Protein AF-A0A960F0T5-F1 (afdb_monomer_lite)

Radius of gyration: 12.3 Å; chains: 1; bounding box: 31×26×32 Å

Structure (mmCIF, N/CA/C/O backbone):
data_AF-A0A960F0T5-F1
#
_entry.id   AF-A0A960F0T5-F1
#
loop_
_atom_site.group_PDB
_atom_site.id
_atom_site.type_symbol
_atom_site.label_atom_id
_atom_site.label_alt_id
_atom_site.label_comp_id
_atom_site.label_asym_id
_atom_site.label_entity_id
_atom_site.label_seq_id
_atom_site.pdbx_PDB_ins_code
_atom_site.Cartn_x
_atom_site.Cartn_y
_atom_site.Cartn_z
_atom_site.occupancy
_atom_site.B_iso_or_equiv
_atom_site.auth_seq_id
_atom_site.auth_comp_id
_atom_site.auth_asym_id
_atom_site.auth_atom_id
_atom_site.pdbx_PDB_model_num
ATOM 1 N N . ALA A 1 1 ? 10.648 -7.748 -9.900 1.00 85.75 1 ALA A N 1
ATOM 2 C CA . ALA A 1 1 ? 10.190 -8.023 -8.522 1.00 85.75 1 ALA A CA 1
ATOM 3 C C . ALA A 1 1 ? 10.550 -6.867 -7.591 1.00 85.75 1 ALA A C 1
ATOM 5 O O . ALA A 1 1 ? 9.702 -6.440 -6.821 1.00 85.75 1 ALA A O 1
ATOM 6 N N . ASP A 1 2 ? 11.759 -6.320 -7.708 1.00 94.31 2 ASP A N 1
ATOM 7 C CA . ASP A 1 2 ? 12.293 -5.260 -6.838 1.00 94.31 2 ASP A CA 1
ATOM 8 C C . ASP A 1 2 ? 11.415 -4.006 -6.752 1.00 94.31 2 ASP A C 1
ATOM 10 O O . ASP A 1 2 ? 11.185 -3.500 -5.658 1.00 94.31 2 ASP A O 1
ATOM 14 N N . ASP A 1 3 ? 10.850 -3.559 -7.876 1.00 96.12 3 ASP A N 1
ATOM 15 C CA . ASP A 1 3 ? 9.884 -2.454 -7.929 1.00 96.12 3 ASP A CA 1
ATOM 16 C C . ASP A 1 3 ? 8.673 -2.694 -7.011 1.00 96.12 3 ASP A C 1
ATOM 18 O O . ASP A 1 3 ? 8.323 -1.844 -6.189 1.00 96.12 3 ASP A O 1
ATOM 22 N N . ALA A 1 4 ? 8.075 -3.890 -7.096 1.00 96.69 4 ALA A N 1
ATOM 23 C CA . ALA A 1 4 ? 6.948 -4.301 -6.259 1.00 96.69 4 ALA A CA 1
ATOM 24 C C . ALA A 1 4 ? 7.331 -4.310 -4.776 1.00 96.69 4 ALA A C 1
ATOM 26 O O . ALA A 1 4 ? 6.585 -3.800 -3.942 1.00 96.69 4 ALA A O 1
ATOM 27 N N . ILE A 1 5 ? 8.518 -4.836 -4.456 1.00 96.25 5 ILE A N 1
ATOM 28 C CA . ILE A 1 5 ? 9.045 -4.876 -3.089 1.00 96.25 5 ILE A CA 1
ATOM 29 C C . ILE A 1 5 ? 9.235 -3.459 -2.553 1.00 96.25 5 ILE A C 1
ATOM 31 O O . ILE A 1 5 ? 8.770 -3.154 -1.457 1.00 96.25 5 ILE A O 1
ATOM 35 N N . ARG A 1 6 ? 9.876 -2.575 -3.321 1.00 95.81 6 ARG A N 1
ATOM 36 C CA . ARG A 1 6 ? 10.163 -1.200 -2.908 1.00 95.81 6 ARG A CA 1
ATOM 37 C C . ARG A 1 6 ? 8.886 -0.384 -2.707 1.00 95.81 6 ARG A C 1
ATOM 39 O O . ARG A 1 6 ? 8.771 0.298 -1.689 1.00 95.81 6 ARG A O 1
ATOM 46 N N . GLY A 1 7 ? 7.924 -0.496 -3.623 1.00 96.44 7 GLY A N 1
ATOM 47 C CA . GLY A 1 7 ? 6.629 0.174 -3.504 1.00 96.44 7 GLY A CA 1
ATOM 48 C C . GLY A 1 7 ? 5.804 -0.340 -2.319 1.00 96.44 7 GLY A C 1
ATOM 49 O O . GLY A 1 7 ? 5.355 0.446 -1.482 1.00 96.44 7 GLY A O 1
ATOM 50 N N . CYS A 1 8 ? 5.674 -1.664 -2.176 1.00 97.94 8 CYS A N 1
ATOM 51 C CA . CYS A 1 8 ? 4.915 -2.263 -1.074 1.00 97.94 8 CYS A CA 1
ATOM 52 C C . CYS A 1 8 ? 5.575 -2.023 0.290 1.00 97.94 8 CYS A C 1
ATOM 54 O O . CYS A 1 8 ? 4.871 -1.838 1.282 1.00 97.94 8 CYS A O 1
ATOM 56 N N . LEU A 1 9 ? 6.909 -1.965 0.353 1.00 97.19 9 LEU A N 1
ATOM 57 C CA . LEU A 1 9 ? 7.632 -1.621 1.576 1.00 97.19 9 LEU A CA 1
ATOM 58 C C . LEU A 1 9 ? 7.296 -0.202 2.053 1.00 97.19 9 LEU A C 1
ATOM 60 O O . LEU A 1 9 ? 7.087 -0.008 3.248 1.00 97.19 9 LEU A O 1
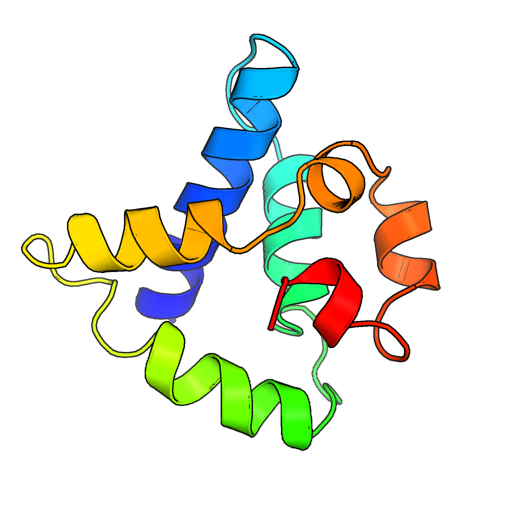ATOM 64 N N . GLY A 1 10 ? 7.191 0.777 1.148 1.00 97.19 10 GLY A N 1
ATOM 65 C CA . GLY A 1 10 ? 6.792 2.146 1.499 1.00 97.19 10 GLY A CA 1
ATOM 66 C C . GLY A 1 10 ? 5.393 2.213 2.123 1.00 97.19 10 GLY A C 1
ATOM 67 O O . GLY A 1 10 ? 5.201 2.845 3.164 1.00 97.19 10 GLY A O 1
ATOM 68 N N . ILE A 1 11 ? 4.432 1.493 1.539 1.00 98.44 11 ILE A N 1
ATOM 69 C CA . ILE A 1 11 ? 3.058 1.381 2.061 1.00 98.44 11 ILE A CA 1
ATOM 70 C C . ILE A 1 11 ? 3.054 0.690 3.432 1.00 98.44 11 ILE A C 1
ATOM 72 O O . ILE A 1 11 ? 2.421 1.165 4.377 1.00 98.44 11 ILE A O 1
ATOM 76 N N . ALA A 1 12 ? 3.794 -0.413 3.559 1.00 98.56 12 ALA A N 1
ATOM 77 C CA . ALA A 1 12 ? 3.899 -1.178 4.794 1.00 98.56 12 ALA A CA 1
ATOM 78 C C . ALA A 1 12 ? 4.523 -0.361 5.937 1.00 98.56 12 ALA A C 1
ATOM 80 O O . ALA A 1 12 ? 4.032 -0.395 7.067 1.00 98.56 12 ALA A O 1
ATOM 81 N N . LEU A 1 13 ? 5.570 0.416 5.642 1.00 98.25 13 LEU A N 1
ATOM 82 C CA . LEU A 1 13 ? 6.184 1.344 6.590 1.00 98.25 13 LEU A CA 1
ATOM 83 C C . LEU A 1 13 ? 5.182 2.402 7.051 1.00 98.25 13 LEU A C 1
ATOM 85 O O . LEU A 1 13 ? 5.025 2.596 8.254 1.00 98.25 13 LEU A O 1
ATOM 89 N N . ARG A 1 14 ? 4.449 3.025 6.118 1.00 98.12 14 ARG A N 1
ATOM 90 C CA . ARG A 1 14 ? 3.429 4.025 6.458 1.00 98.12 14 ARG A CA 1
ATOM 91 C C . ARG A 1 14 ? 2.353 3.448 7.378 1.00 98.12 14 ARG A C 1
ATOM 93 O O . ARG A 1 14 ? 1.997 4.090 8.364 1.00 98.12 14 ARG A O 1
ATOM 100 N N . ARG A 1 15 ? 1.872 2.228 7.111 1.00 98.31 15 ARG A N 1
ATOM 101 C CA . ARG A 1 15 ? 0.940 1.536 8.014 1.00 98.31 15 ARG A CA 1
ATOM 102 C C . ARG A 1 15 ? 1.547 1.328 9.397 1.00 98.31 15 ARG A C 1
ATOM 104 O O . ARG A 1 15 ? 0.911 1.662 10.390 1.00 98.31 15 ARG A O 1
ATOM 111 N N . ALA A 1 16 ? 2.755 0.779 9.472 1.00 98.50 16 ALA A N 1
ATOM 112 C CA . ALA A 1 16 ? 3.417 0.498 10.741 1.00 98.50 16 ALA A CA 1
ATOM 113 C C . ALA A 1 16 ? 3.600 1.769 11.591 1.00 98.50 16 ALA A C 1
ATOM 115 O O . ALA A 1 16 ? 3.370 1.734 12.803 1.00 98.50 16 ALA A O 1
ATOM 116 N N . SER A 1 17 ? 3.903 2.902 10.947 1.00 98.12 17 SER A N 1
ATOM 117 C CA . SER A 1 17 ? 3.990 4.215 11.592 1.00 98.12 17 SER A CA 1
ATOM 118 C C . SER A 1 17 ? 2.671 4.679 12.218 1.00 98.12 17 SER A C 1
ATOM 120 O O . SER A 1 17 ? 2.714 5.270 13.292 1.00 98.12 17 SER A O 1
ATOM 122 N N . LEU A 1 18 ? 1.503 4.364 11.635 1.00 98.06 18 LEU A N 1
ATOM 123 C CA . LEU A 1 18 ? 0.195 4.672 12.250 1.00 98.06 18 LEU A CA 1
ATOM 124 C C . LEU A 1 18 ? -0.025 3.946 13.585 1.00 98.06 18 LEU A C 1
ATOM 126 O O . LEU A 1 18 ? -0.826 4.386 14.407 1.00 98.06 18 LEU A O 1
ATOM 130 N N . PHE A 1 19 ? 0.679 2.833 13.795 1.00 97.69 19 PHE A N 1
ATOM 131 C CA . PHE A 1 19 ? 0.641 2.036 15.019 1.00 97.69 19 PHE A CA 1
ATOM 132 C C . PHE A 1 19 ? 1.905 2.210 15.877 1.00 97.69 19 PHE A C 1
ATOM 134 O O . PHE A 1 19 ? 2.127 1.414 16.788 1.00 97.69 19 PHE A O 1
ATOM 141 N N . SER A 1 20 ? 2.742 3.215 15.587 1.00 97.94 20 SER A N 1
ATOM 142 C CA . SER A 1 20 ? 3.974 3.529 16.329 1.00 97.94 20 SER A CA 1
ATOM 143 C C . SER A 1 20 ? 4.918 2.333 16.520 1.00 97.94 20 SER A C 1
ATOM 145 O O . SER A 1 20 ? 5.506 2.157 17.587 1.00 97.94 20 SER A O 1
ATOM 147 N N . ARG A 1 21 ? 5.071 1.491 15.489 1.00 97.81 21 ARG A N 1
ATOM 148 C CA . ARG A 1 21 ? 5.941 0.303 15.526 1.00 97.81 21 ARG A CA 1
ATOM 149 C C . ARG A 1 21 ? 6.743 0.116 14.240 1.00 97.81 21 ARG A C 1
ATOM 151 O O . ARG A 1 21 ? 6.448 0.715 13.210 1.00 97.81 21 ARG A O 1
ATOM 158 N N . ALA A 1 22 ? 7.730 -0.777 14.293 1.00 97.12 22 ALA A N 1
ATOM 159 C CA . ALA A 1 22 ? 8.404 -1.297 13.104 1.00 97.12 22 ALA A CA 1
ATOM 160 C C . ALA A 1 22 ? 7.445 -2.154 12.246 1.00 97.12 22 ALA A C 1
ATOM 162 O O . ALA A 1 22 ? 6.503 -2.734 12.803 1.00 97.12 22 ALA A O 1
ATOM 163 N N . PRO A 1 23 ? 7.656 -2.256 10.918 1.00 95.38 23 PRO A N 1
ATOM 164 C CA . PRO A 1 23 ? 6.827 -3.080 10.042 1.00 95.38 23 PRO A CA 1
ATOM 165 C C . PRO A 1 23 ? 6.957 -4.573 10.369 1.00 95.38 23 PRO A C 1
ATOM 167 O O . PRO A 1 23 ? 8.035 -5.069 10.686 1.00 95.38 23 PRO A O 1
ATOM 170 N N . VAL A 1 24 ? 5.839 -5.288 10.268 1.00 97.62 24 VAL A N 1
ATOM 171 C CA . VAL A 1 24 ? 5.713 -6.738 10.451 1.00 97.62 24 VAL A CA 1
ATOM 172 C C . VAL A 1 24 ? 5.052 -7.356 9.219 1.00 97.62 24 VAL A C 1
ATOM 174 O O . VAL A 1 24 ? 4.571 -6.648 8.332 1.00 97.62 24 VAL A O 1
ATOM 177 N N . VAL A 1 25 ? 4.973 -8.690 9.177 1.00 98.06 25 VAL A N 1
ATOM 178 C CA . VAL A 1 25 ? 4.409 -9.428 8.034 1.00 98.06 25 VAL A CA 1
ATOM 179 C C . VAL A 1 25 ? 3.031 -8.909 7.612 1.00 98.06 25 VAL A C 1
ATOM 181 O O . VAL A 1 25 ? 2.798 -8.734 6.425 1.00 98.06 25 VAL A O 1
ATOM 184 N N . HIS A 1 26 ? 2.155 -8.550 8.555 1.00 98.19 26 HIS A N 1
ATOM 185 C CA . HIS A 1 26 ? 0.810 -8.057 8.248 1.00 98.19 26 HIS A CA 1
ATOM 186 C C . HIS A 1 26 ? 0.777 -6.712 7.509 1.00 98.19 26 HIS A C 1
ATOM 188 O O . HIS A 1 26 ? -0.179 -6.462 6.779 1.00 98.19 26 HIS A O 1
ATOM 194 N N . ASP A 1 27 ? 1.786 -5.848 7.671 1.00 98.56 27 ASP A N 1
ATOM 195 C CA . ASP A 1 27 ? 1.873 -4.616 6.874 1.00 98.56 27 ASP A CA 1
ATOM 196 C C . ASP A 1 27 ? 2.157 -4.925 5.414 1.00 98.56 27 ASP A C 1
ATOM 198 O O . ASP A 1 27 ? 1.512 -4.382 4.518 1.00 98.56 27 ASP A O 1
ATOM 202 N N . LEU A 1 28 ? 3.106 -5.835 5.195 1.00 98.38 28 LEU A N 1
ATOM 203 C CA . LEU A 1 28 ? 3.479 -6.300 3.870 1.00 98.38 28 LEU A CA 1
ATOM 204 C C . LEU A 1 28 ? 2.304 -7.052 3.244 1.00 98.38 28 LEU A C 1
ATOM 206 O O . LEU A 1 28 ? 1.925 -6.740 2.123 1.00 98.38 28 LEU A O 1
ATOM 210 N N . THR A 1 29 ? 1.661 -7.967 3.977 1.00 98.38 29 THR A N 1
ATOM 2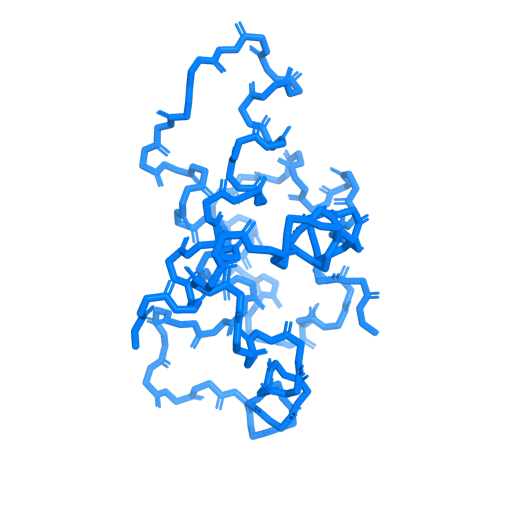11 C CA . THR A 1 29 ? 0.486 -8.698 3.489 1.00 98.38 29 THR A CA 1
ATOM 212 C C . THR A 1 29 ? -0.571 -7.742 2.954 1.00 98.38 29 THR A C 1
ATOM 214 O O . THR A 1 29 ? -1.041 -7.945 1.841 1.00 98.38 29 THR A O 1
ATOM 217 N N . ILE A 1 30 ? -0.906 -6.675 3.686 1.00 98.56 30 ILE A N 1
ATOM 218 C CA . ILE A 1 30 ? -1.876 -5.680 3.214 1.00 98.56 30 ILE A CA 1
ATOM 219 C C . ILE A 1 30 ? -1.372 -4.984 1.946 1.00 98.56 30 ILE A C 1
ATOM 221 O O . ILE A 1 30 ? -2.088 -4.980 0.949 1.00 98.56 30 ILE A O 1
ATOM 225 N N . ALA A 1 31 ? -0.143 -4.458 1.953 1.00 98.50 31 ALA A N 1
ATOM 226 C CA . ALA A 1 31 ? 0.417 -3.732 0.813 1.00 98.50 31 ALA A CA 1
ATOM 227 C C . ALA A 1 31 ? 0.467 -4.582 -0.470 1.00 98.50 31 ALA A C 1
ATOM 229 O O . ALA A 1 31 ? 0.044 -4.126 -1.530 1.00 98.50 31 ALA A O 1
ATOM 230 N N . PHE A 1 32 ? 0.926 -5.831 -0.381 1.00 98.56 32 PHE A N 1
ATOM 231 C CA . PHE A 1 32 ? 0.982 -6.728 -1.534 1.00 98.56 32 PHE A CA 1
ATOM 232 C C . PHE A 1 32 ? -0.409 -7.241 -1.952 1.00 98.56 32 PHE A C 1
ATOM 234 O O . PHE A 1 32 ? -0.617 -7.492 -3.137 1.00 98.56 32 PHE A O 1
ATOM 241 N N . THR A 1 33 ? -1.367 -7.373 -1.024 1.00 98.56 33 THR A N 1
ATOM 242 C CA . THR A 1 33 ? -2.742 -7.804 -1.350 1.00 98.56 33 THR A CA 1
ATOM 243 C C . THR A 1 33 ? -3.492 -6.733 -2.131 1.00 98.56 33 THR A C 1
ATOM 245 O O . THR A 1 33 ? -4.043 -7.042 -3.179 1.00 98.56 33 THR A O 1
ATOM 248 N N . ILE A 1 34 ? -3.489 -5.471 -1.679 1.00 98.56 34 ILE A N 1
ATOM 249 C CA . ILE A 1 34 ? -4.260 -4.402 -2.350 1.00 98.56 34 ILE A CA 1
ATOM 250 C C . ILE A 1 34 ? -3.786 -4.145 -3.785 1.00 98.56 34 ILE A C 1
ATOM 252 O O . ILE A 1 34 ? -4.581 -3.759 -4.634 1.00 98.56 34 ILE A O 1
ATOM 256 N N . TRP A 1 35 ? -2.507 -4.413 -4.061 1.00 98.38 35 TRP A N 1
ATOM 257 C CA . TRP A 1 35 ? -1.912 -4.315 -5.392 1.00 98.38 35 TRP A CA 1
ATOM 258 C C . TRP A 1 35 ? -1.917 -5.638 -6.164 1.00 98.38 35 TRP A C 1
ATOM 260 O O . TRP A 1 35 ? -1.337 -5.703 -7.245 1.00 98.38 35 TRP A O 1
ATOM 270 N N . GLY A 1 36 ? -2.551 -6.692 -5.638 1.00 98.00 36 GLY A N 1
ATOM 271 C CA . GLY A 1 36 ? -2.733 -7.980 -6.315 1.00 98.00 36 GLY A CA 1
ATOM 272 C C . GLY A 1 36 ? -1.436 -8.747 -6.582 1.00 98.00 36 GLY A C 1
ATOM 273 O O . GLY A 1 36 ? -1.349 -9.497 -7.547 1.00 98.00 36 GLY A O 1
ATOM 274 N N . TYR A 1 37 ? -0.374 -8.511 -5.810 1.00 97.94 37 TYR A N 1
ATOM 275 C CA . TYR A 1 37 ? 0.911 -9.201 -5.984 1.00 97.94 37 TYR A CA 1
ATOM 276 C C . TYR A 1 37 ? 0.965 -10.568 -5.285 1.00 97.94 37 TYR A C 1
ATOM 278 O O . TYR A 1 37 ? 1.875 -11.346 -5.559 1.00 97.94 37 TYR A O 1
ATOM 286 N N . LEU A 1 38 ? 0.016 -10.857 -4.386 1.00 96.75 38 LEU A N 1
ATOM 287 C CA . LEU A 1 38 ? -0.151 -12.177 -3.750 1.00 96.75 38 LEU A CA 1
ATOM 288 C C . LEU A 1 38 ? -1.205 -13.049 -4.446 1.00 96.75 38 LEU A C 1
ATOM 290 O O . LEU A 1 38 ? -1.559 -14.103 -3.927 1.00 96.75 38 LEU A O 1
ATOM 294 N N . ASP A 1 39 ? -1.720 -12.596 -5.586 1.00 96.81 39 ASP A N 1
ATOM 295 C CA . ASP A 1 39 ? -2.800 -13.236 -6.324 1.00 96.81 39 ASP A CA 1
ATOM 296 C C . ASP A 1 39 ? -2.350 -13.488 -7.767 1.00 96.81 39 ASP A C 1
ATOM 298 O O . ASP A 1 39 ? -1.937 -12.561 -8.468 1.00 96.81 39 ASP A O 1
ATOM 302 N N . ALA A 1 40 ? -2.385 -14.752 -8.191 1.00 95.12 40 ALA A N 1
ATOM 303 C CA . ALA A 1 40 ? -2.008 -15.149 -9.545 1.00 95.12 40 ALA A CA 1
ATOM 304 C C . ALA A 1 40 ? -3.061 -14.728 -10.583 1.00 95.12 40 ALA A C 1
ATOM 306 O O . ALA A 1 40 ? -2.703 -14.493 -11.736 1.00 95.12 40 ALA A O 1
ATOM 307 N N . ASP A 1 41 ? -4.315 -14.566 -10.153 1.00 96.19 41 ASP A N 1
ATOM 308 C CA . ASP A 1 41 ? -5.474 -14.243 -10.987 1.00 96.19 41 ASP A CA 1
ATOM 309 C C . ASP A 1 41 ? -5.979 -12.814 -10.709 1.00 96.19 41 ASP A C 1
ATOM 311 O O . ASP A 1 41 ? -7.174 -12.518 -10.794 1.00 96.19 41 ASP A O 1
ATOM 315 N N . ALA A 1 42 ? -5.054 -11.908 -10.364 1.00 97.50 42 ALA A N 1
ATOM 316 C CA . ALA A 1 42 ? -5.370 -10.517 -10.062 1.00 97.50 42 ALA A CA 1
ATOM 317 C C . ALA A 1 42 ? -6.130 -9.835 -11.224 1.00 97.50 42 ALA A C 1
ATOM 319 O O . ALA A 1 42 ? -5.809 -10.084 -12.391 1.00 97.50 42 ALA A O 1
ATOM 320 N N . PRO A 1 43 ? -7.087 -8.926 -10.936 1.00 97.94 43 PRO A N 1
ATOM 321 C CA . PRO A 1 43 ? -7.864 -8.242 -11.969 1.00 97.94 43 PRO A CA 1
ATOM 322 C C . PRO A 1 43 ? -6.985 -7.586 -13.036 1.00 97.94 43 PRO A C 1
ATOM 324 O O . PRO A 1 43 ? -6.038 -6.869 -12.711 1.00 97.94 43 PRO A O 1
ATOM 327 N N . ALA A 1 44 ? -7.306 -7.803 -14.313 1.00 97.62 44 ALA A N 1
ATOM 328 C CA . ALA A 1 44 ? -6.508 -7.280 -15.424 1.00 97.62 44 ALA A CA 1
ATOM 329 C C . ALA A 1 44 ? -6.375 -5.748 -15.375 1.00 97.62 44 ALA A C 1
ATOM 331 O O . ALA A 1 44 ? -5.289 -5.217 -15.586 1.00 97.62 44 ALA A O 1
ATOM 332 N N . ASP A 1 45 ? -7.447 -5.052 -14.994 1.00 97.81 45 ASP A N 1
ATOM 333 C CA . ASP A 1 45 ? -7.467 -3.596 -14.839 1.00 97.81 45 ASP A CA 1
ATOM 334 C C . ASP A 1 45 ? -6.578 -3.104 -13.680 1.00 97.81 45 ASP A C 1
ATOM 336 O O . ASP A 1 45 ? -5.945 -2.056 -13.791 1.00 97.81 45 ASP A O 1
ATOM 340 N N . LEU A 1 46 ? -6.458 -3.875 -12.593 1.00 98.31 46 LEU A N 1
ATOM 341 C CA . LEU A 1 46 ? -5.481 -3.620 -11.528 1.00 98.31 46 LEU A CA 1
ATOM 342 C C . LEU A 1 46 ? -4.043 -3.839 -12.020 1.00 98.31 46 LEU A C 1
ATOM 344 O O . LEU A 1 46 ? -3.137 -3.089 -11.654 1.00 98.31 46 LEU A O 1
ATOM 348 N N . VAL A 1 47 ? -3.808 -4.873 -12.833 1.00 97.69 47 VAL A N 1
ATOM 349 C CA . VAL A 1 47 ? -2.478 -5.151 -13.397 1.00 97.69 47 VAL A CA 1
ATOM 350 C C . VAL A 1 47 ? -2.039 -4.028 -14.339 1.00 97.69 47 VAL A C 1
ATOM 352 O O . VAL A 1 47 ? -0.884 -3.597 -14.270 1.00 97.69 47 VAL A O 1
ATOM 355 N N . GLU A 1 48 ? -2.951 -3.537 -15.176 1.00 97.62 48 GLU A N 1
ATOM 356 C CA . GLU A 1 48 ? -2.728 -2.394 -16.064 1.00 97.62 48 GLU A CA 1
ATOM 357 C C . GLU A 1 48 ? -2.439 -1.108 -15.278 1.00 97.62 48 GLU A C 1
ATOM 359 O O . GLU A 1 48 ? -1.487 -0.401 -15.606 1.00 97.62 48 GLU A O 1
ATOM 364 N N . ASP A 1 49 ? -3.189 -0.834 -14.203 1.00 97.62 49 ASP A N 1
ATOM 365 C CA . ASP A 1 49 ? -3.006 0.365 -13.372 1.00 97.62 49 ASP A CA 1
ATOM 366 C C . ASP A 1 49 ? -1.717 0.334 -12.533 1.00 97.62 49 ASP A C 1
ATOM 368 O O . ASP A 1 49 ? -1.003 1.337 -12.442 1.00 97.62 49 ASP A O 1
ATOM 372 N N . ARG A 1 50 ? -1.358 -0.817 -11.944 1.00 96.62 50 ARG A N 1
ATOM 373 C CA . ARG A 1 50 ? -0.157 -0.911 -11.093 1.00 96.62 50 ARG A CA 1
ATOM 374 C C . ARG A 1 50 ? 1.138 -0.814 -11.897 1.00 96.62 50 ARG A C 1
ATOM 376 O O . ARG A 1 50 ? 2.141 -0.316 -11.391 1.00 96.62 50 ARG A O 1
ATOM 383 N N . TRP A 1 51 ? 1.154 -1.287 -13.145 1.00 94.06 51 TRP A N 1
ATOM 384 C CA . TRP A 1 51 ? 2.373 -1.332 -13.959 1.00 94.06 51 TRP A CA 1
ATOM 385 C C . TRP A 1 51 ? 3.090 0.024 -14.094 1.00 94.06 51 TRP A C 1
ATOM 387 O O . TRP A 1 51 ? 4.281 0.081 -13.773 1.00 94.06 51 TRP A O 1
ATOM 397 N N . PRO A 1 52 ? 2.431 1.125 -14.512 1.00 95.31 52 PRO A N 1
ATOM 398 C CA . PRO A 1 52 ? 3.103 2.416 -14.648 1.00 95.31 52 PRO A CA 1
ATOM 399 C C . PRO A 1 52 ? 3.491 3.026 -13.297 1.00 95.31 52 PRO A C 1
ATOM 401 O O . PRO A 1 52 ? 4.457 3.779 -13.236 1.00 95.31 52 PRO A O 1
ATOM 404 N N . ARG A 1 53 ? 2.780 2.689 -12.214 1.00 95.62 53 ARG A N 1
ATOM 405 C CA . ARG A 1 53 ? 3.027 3.239 -10.871 1.00 95.62 53 ARG A CA 1
ATOM 406 C C . ARG A 1 53 ? 4.243 2.626 -10.184 1.00 95.62 53 ARG A C 1
ATOM 408 O O . ARG A 1 53 ? 4.921 3.303 -9.419 1.00 95.62 53 ARG A O 1
ATOM 415 N N . PHE A 1 54 ? 4.499 1.343 -10.432 1.00 96.69 54 PHE A N 1
ATOM 416 C CA . PHE A 1 54 ? 5.601 0.616 -9.802 1.00 96.69 54 PHE A CA 1
ATOM 417 C C . PHE A 1 54 ? 6.889 0.624 -10.629 1.00 96.69 54 PHE A C 1
ATOM 419 O O . PHE A 1 54 ? 7.968 0.457 -10.064 1.00 96.69 54 PHE A O 1
ATOM 426 N N . ARG A 1 55 ? 6.800 0.815 -11.951 1.00 94.50 55 ARG A N 1
ATOM 427 C CA . ARG A 1 55 ? 7.954 0.787 -12.861 1.00 94.50 55 ARG A CA 1
ATOM 428 C C . ARG A 1 55 ? 9.063 1.745 -12.401 1.00 94.50 55 ARG A C 1
ATOM 430 O O . ARG A 1 55 ? 8.871 2.956 -12.371 1.00 94.50 55 ARG A O 1
ATOM 437 N N . GLY A 1 56 ? 10.247 1.196 -12.131 1.00 93.25 56 GLY A N 1
ATOM 438 C CA . GLY A 1 56 ? 11.462 1.948 -11.805 1.00 93.25 56 GLY A CA 1
ATOM 439 C C . GLY A 1 56 ? 11.608 2.353 -10.336 1.00 93.25 56 GLY A C 1
ATOM 440 O O . GLY A 1 56 ? 12.615 2.966 -9.982 1.00 93.25 56 GLY A O 1
ATOM 441 N N . LEU A 1 57 ? 10.662 1.995 -9.460 1.00 93.94 57 LEU A N 1
ATOM 442 C CA . LEU A 1 57 ? 10.734 2.340 -8.037 1.00 93.94 57 LEU A CA 1
ATOM 443 C C . LEU A 1 57 ? 11.957 1.755 -7.324 1.00 93.94 57 LEU A C 1
ATOM 445 O O . LEU A 1 57 ? 12.394 2.321 -6.324 1.00 93.94 57 LEU A O 1
ATOM 449 N N . ALA A 1 58 ? 12.532 0.653 -7.813 1.00 90.31 58 ALA A N 1
ATOM 450 C CA . ALA A 1 58 ? 13.740 0.055 -7.250 1.00 90.31 58 ALA A CA 1
ATOM 451 C C . ALA A 1 58 ? 14.977 0.967 -7.353 1.00 90.31 58 ALA A C 1
ATOM 453 O O . ALA A 1 58 ? 15.936 0.796 -6.5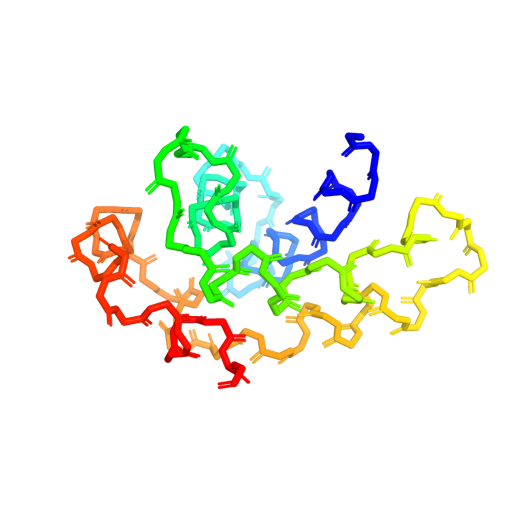95 1.00 90.31 58 ALA A O 1
ATOM 454 N N . HIS A 1 59 ? 14.975 1.950 -8.255 1.00 89.94 59 HIS A N 1
ATOM 455 C CA . HIS A 1 59 ? 16.084 2.882 -8.410 1.00 89.94 59 HIS A CA 1
ATOM 456 C C . HIS A 1 59 ? 16.098 3.917 -7.275 1.00 89.94 59 HIS A C 1
ATOM 458 O O . HIS A 1 59 ? 15.102 4.576 -6.991 1.00 89.94 59 HIS A O 1
ATOM 464 N N . ALA A 1 60 ? 17.259 4.116 -6.642 1.00 75.94 60 ALA A N 1
ATOM 465 C CA . ALA A 1 60 ? 17.392 4.972 -5.456 1.00 75.94 60 ALA A CA 1
ATOM 466 C C . ALA A 1 60 ? 16.949 6.434 -5.670 1.00 75.94 60 ALA A C 1
ATOM 468 O O . ALA A 1 60 ? 16.513 7.084 -4.722 1.00 75.94 60 ALA A O 1
ATOM 469 N N . HIS A 1 61 ? 17.028 6.936 -6.905 1.00 83.50 61 HIS A N 1
ATOM 470 C CA . HIS A 1 61 ? 16.602 8.291 -7.261 1.00 83.50 61 HIS A CA 1
ATOM 471 C C . HIS A 1 61 ? 15.074 8.470 -7.282 1.00 83.50 61 HIS A C 1
ATOM 473 O O . HIS A 1 61 ? 14.614 9.604 -7.222 1.00 83.50 61 HIS A O 1
ATOM 479 N N . HIS A 1 62 ? 14.298 7.379 -7.279 1.00 85.62 62 HIS A N 1
ATOM 480 C CA . HIS A 1 62 ? 12.832 7.392 -7.365 1.00 85.62 62 HIS A CA 1
ATOM 481 C C . HIS A 1 62 ? 12.149 7.389 -5.984 1.00 85.62 62 HIS A C 1
ATOM 483 O O . HIS A 1 62 ? 11.080 6.808 -5.776 1.00 85.62 62 HIS A O 1
ATOM 489 N N . TYR A 1 63 ? 12.799 7.991 -4.982 1.00 85.12 63 TYR A N 1
ATOM 490 C CA . TYR A 1 63 ? 12.243 8.083 -3.630 1.00 85.12 63 TYR A CA 1
ATOM 491 C C . TYR A 1 63 ? 10.908 8.840 -3.614 1.00 85.12 63 TYR A C 1
ATOM 493 O O . TYR A 1 63 ? 9.980 8.424 -2.920 1.00 85.12 63 TYR A O 1
ATOM 501 N N . THR A 1 64 ? 10.802 9.926 -4.382 1.00 90.12 64 THR A N 1
ATOM 502 C CA . THR A 1 64 ? 9.600 10.767 -4.441 1.00 90.12 64 THR A CA 1
ATOM 503 C C . THR A 1 64 ? 8.410 9.992 -4.998 1.00 90.12 64 THR A C 1
ATOM 505 O O . THR A 1 64 ? 7.320 10.048 -4.439 1.00 90.12 64 THR A O 1
ATOM 508 N N . GLU A 1 65 ? 8.626 9.203 -6.044 1.00 93.06 65 GLU A N 1
ATOM 509 C CA . GLU A 1 65 ? 7.630 8.351 -6.685 1.00 93.06 65 GLU A CA 1
ATOM 510 C C . GLU A 1 65 ? 7.192 7.224 -5.747 1.00 93.06 65 GLU A C 1
ATOM 512 O O . GLU A 1 65 ? 5.997 6.988 -5.574 1.00 93.06 65 GLU A O 1
ATOM 517 N N . ALA A 1 66 ? 8.141 6.581 -5.056 1.00 92.62 66 ALA A N 1
ATOM 518 C CA . ALA A 1 66 ? 7.824 5.567 -4.052 1.00 92.62 66 ALA A CA 1
ATOM 519 C C . ALA A 1 66 ? 7.018 6.160 -2.883 1.00 92.62 66 ALA A C 1
ATOM 521 O O . ALA A 1 66 ? 6.100 5.523 -2.360 1.00 92.62 66 ALA A O 1
ATOM 522 N N . ARG A 1 67 ? 7.338 7.396 -2.476 1.00 94.12 67 ARG A N 1
ATOM 523 C CA . ARG A 1 67 ? 6.607 8.105 -1.423 1.00 94.12 67 ARG A CA 1
ATOM 524 C C . ARG A 1 67 ? 5.193 8.469 -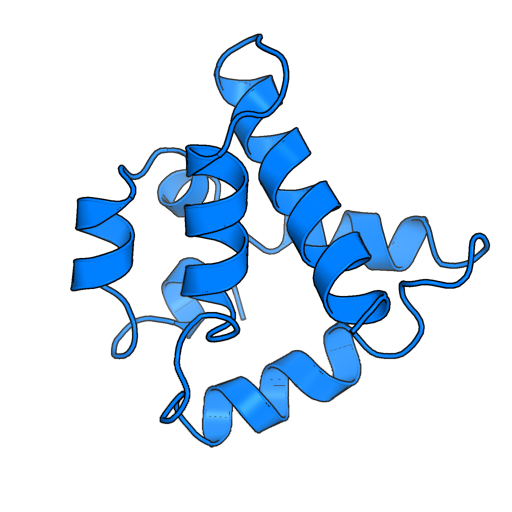1.870 1.00 94.12 67 ARG A C 1
ATOM 526 O O . ARG A 1 67 ? 4.269 8.242 -1.091 1.00 94.12 67 ARG A O 1
ATOM 533 N N . ALA A 1 68 ? 5.038 8.962 -3.099 1.00 95.19 68 AL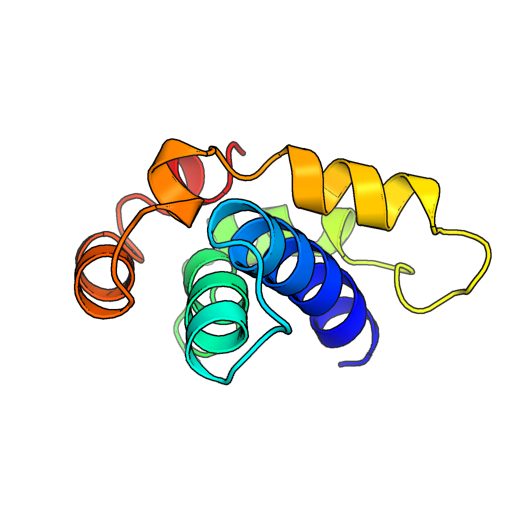A A N 1
ATOM 534 C CA . ALA A 1 68 ? 3.748 9.287 -3.697 1.00 95.19 68 ALA A CA 1
ATOM 535 C C . ALA A 1 68 ? 2.849 8.047 -3.795 1.00 95.19 68 ALA A C 1
ATOM 537 O O . ALA A 1 68 ? 1.695 8.102 -3.378 1.00 95.19 68 ALA A O 1
ATOM 538 N N . LEU A 1 69 ? 3.394 6.904 -4.230 1.00 96.75 69 LEU A N 1
ATOM 539 C CA . LEU A 1 69 ? 2.677 5.626 -4.226 1.00 96.75 69 LEU A CA 1
ATOM 540 C C . LEU A 1 69 ? 2.178 5.261 -2.817 1.00 96.75 69 LEU A C 1
ATOM 542 O O . LEU A 1 69 ? 1.033 4.847 -2.647 1.00 96.75 69 LEU A O 1
ATOM 546 N N . ALA A 1 70 ? 3.020 5.423 -1.792 1.00 97.12 70 ALA A N 1
ATOM 547 C CA . ALA A 1 70 ? 2.626 5.139 -0.414 1.00 97.12 70 ALA A CA 1
ATOM 548 C C . ALA A 1 70 ? 1.552 6.103 0.123 1.00 97.12 70 ALA A C 1
ATOM 550 O O . ALA A 1 70 ? 0.751 5.706 0.973 1.00 97.12 70 ALA A O 1
ATOM 551 N N . ASP A 1 71 ? 1.527 7.350 -0.351 1.00 97.19 71 ASP A N 1
ATOM 552 C CA . ASP A 1 71 ? 0.521 8.351 0.022 1.00 97.19 71 ASP A CA 1
ATOM 553 C C . ASP A 1 71 ? -0.831 8.149 -0.653 1.00 97.19 71 ASP A C 1
ATOM 555 O O . ASP A 1 71 ? -1.843 8.519 -0.062 1.00 97.19 71 ASP A O 1
ATOM 559 N N . MET A 1 72 ? -0.869 7.511 -1.825 1.00 97.69 72 MET A N 1
ATOM 560 C CA . MET A 1 72 ? -2.126 7.200 -2.508 1.00 97.69 72 MET A CA 1
ATOM 561 C C . MET A 1 72 ? -3.066 6.328 -1.667 1.00 97.69 72 MET A C 1
ATOM 563 O O . MET A 1 72 ? -4.276 6.536 -1.678 1.00 97.69 72 MET A O 1
ATOM 567 N N . VAL A 1 73 ? -2.515 5.362 -0.925 1.00 98.50 73 VAL A N 1
ATOM 568 C CA . VAL A 1 73 ? -3.320 4.387 -0.180 1.00 98.50 73 VAL A CA 1
ATOM 569 C C . VAL A 1 73 ? -4.129 5.102 0.911 1.00 98.50 73 VAL A C 1
ATOM 571 O O . VAL A 1 73 ? -3.533 5.731 1.789 1.00 98.50 73 VAL A O 1
ATOM 574 N N . PRO A 1 74 ? -5.467 5.021 0.944 1.00 98.56 74 PRO A N 1
ATOM 575 C CA . PRO A 1 74 ? -6.242 5.706 1.971 1.00 98.56 74 PRO A CA 1
ATOM 576 C C . PRO A 1 74 ? -5.871 5.237 3.381 1.00 98.56 74 PRO A C 1
ATOM 578 O O . PRO A 1 74 ? -5.647 4.050 3.622 1.00 98.56 74 PRO A O 1
ATOM 581 N N . GLU A 1 75 ? -5.854 6.154 4.354 1.00 98.50 75 GLU A N 1
ATOM 582 C CA . GLU A 1 75 ? -5.619 5.778 5.758 1.00 98.50 75 GLU A CA 1
ATOM 583 C C . GLU A 1 75 ? -6.659 4.757 6.246 1.00 98.50 75 GLU A C 1
ATOM 585 O O . GLU A 1 75 ? -6.320 3.845 7.001 1.00 98.50 75 GLU A O 1
ATOM 590 N N . ALA A 1 76 ? -7.902 4.862 5.759 1.00 98.44 76 ALA A N 1
ATOM 591 C CA . ALA A 1 76 ? -8.955 3.887 6.022 1.00 98.44 76 ALA A CA 1
ATOM 592 C C . ALA A 1 76 ? -8.511 2.461 5.656 1.00 98.44 76 ALA A C 1
ATOM 594 O O . ALA A 1 76 ? -8.659 1.562 6.480 1.00 98.44 76 ALA A O 1
ATOM 595 N N . THR A 1 77 ? -7.874 2.273 4.493 1.00 98.62 77 THR A N 1
ATOM 596 C CA . THR A 1 77 ? -7.283 0.990 4.089 1.00 98.62 77 THR A CA 1
ATOM 597 C C . THR A 1 77 ? -6.158 0.566 5.026 1.00 98.62 77 THR A C 1
ATOM 599 O O . THR A 1 77 ? -6.112 -0.582 5.461 1.00 98.62 77 THR A O 1
ATOM 602 N N . LEU A 1 78 ? -5.252 1.481 5.390 1.00 98.50 78 LEU A N 1
ATOM 603 C CA . LEU A 1 78 ? -4.115 1.156 6.262 1.00 98.50 78 LEU A CA 1
ATOM 604 C C . LEU A 1 78 ? -4.547 0.713 7.670 1.00 98.50 78 LEU A C 1
ATOM 606 O O . LEU A 1 78 ? -3.849 -0.078 8.313 1.00 98.50 78 LEU A O 1
ATOM 610 N N . ARG A 1 79 ? -5.704 1.188 8.143 1.00 98.44 79 ARG A N 1
ATOM 611 C CA . ARG A 1 79 ? -6.301 0.788 9.425 1.00 98.44 79 ARG A CA 1
ATOM 612 C C . ARG A 1 79 ? -7.060 -0.541 9.369 1.00 98.44 79 ARG A C 1
ATOM 614 O O . ARG A 1 79 ? -7.394 -1.070 10.428 1.00 98.44 79 ARG A O 1
ATOM 621 N N . MET A 1 80 ? -7.315 -1.101 8.186 1.00 98.56 80 MET A N 1
ATOM 622 C CA . MET A 1 80 ? -7.983 -2.397 8.054 1.00 98.56 80 MET A CA 1
ATOM 623 C C . MET A 1 80 ? -7.111 -3.550 8.578 1.00 98.56 80 MET A C 1
ATOM 625 O O . MET A 1 80 ? -5.875 -3.495 8.614 1.00 98.56 80 MET A O 1
ATOM 629 N N . THR A 1 81 ? -7.773 -4.638 8.976 1.00 98.12 81 THR A N 1
ATOM 630 C CA . THR A 1 81 ? -7.109 -5.919 9.239 1.00 98.12 81 THR A CA 1
ATOM 631 C C . THR A 1 81 ? -6.777 -6.622 7.915 1.00 98.12 81 THR A C 1
ATOM 633 O O . THR A 1 81 ? -7.446 -6.372 6.907 1.00 98.12 81 THR A O 1
ATOM 636 N N . PRO A 1 82 ? -5.794 -7.543 7.888 1.00 98.00 82 PRO A N 1
ATOM 637 C CA . PRO A 1 82 ? -5.518 -8.342 6.693 1.00 98.00 82 PRO A CA 1
ATOM 638 C C . PRO A 1 82 ? -6.751 -9.092 6.161 1.00 98.00 82 PRO A C 1
ATOM 640 O O . PRO A 1 82 ? -6.942 -9.177 4.952 1.00 98.00 82 PRO A O 1
ATOM 643 N N . ASP A 1 83 ? -7.621 -9.580 7.050 1.00 98.19 83 ASP A N 1
ATOM 644 C CA . ASP A 1 83 ? -8.861 -10.275 6.680 1.00 98.19 83 ASP A CA 1
ATOM 645 C C . ASP A 1 83 ? -9.892 -9.350 6.030 1.00 98.19 83 ASP A C 1
ATOM 647 O O . ASP A 1 83 ? -10.521 -9.722 5.037 1.00 98.19 83 ASP A O 1
ATOM 651 N N . ALA A 1 84 ? -10.031 -8.126 6.546 1.00 98.50 84 ALA A N 1
ATOM 652 C CA . ALA A 1 84 ? -10.900 -7.121 5.949 1.00 98.50 84 ALA A CA 1
ATOM 653 C C . ALA A 1 84 ? -10.398 -6.724 4.552 1.00 98.50 84 ALA A C 1
ATOM 655 O O . ALA A 1 84 ? -11.194 -6.618 3.621 1.00 98.50 84 ALA A O 1
ATOM 656 N N . VAL A 1 85 ? -9.079 -6.559 4.385 1.00 98.50 85 VAL A N 1
ATOM 657 C CA . VAL A 1 85 ? -8.470 -6.259 3.079 1.00 98.50 85 VAL A CA 1
ATOM 658 C C . VAL A 1 85 ? -8.690 -7.406 2.100 1.00 98.50 85 VAL A C 1
ATOM 660 O O . VAL A 1 85 ? -9.138 -7.161 0.985 1.00 98.50 85 VAL A O 1
ATOM 663 N N . ARG A 1 86 ? -8.451 -8.654 2.522 1.00 97.69 86 ARG A N 1
ATOM 664 C CA . ARG A 1 86 ? -8.678 -9.845 1.691 1.00 97.69 86 ARG A CA 1
ATOM 665 C C . ARG A 1 86 ? -10.139 -10.007 1.275 1.00 97.69 86 ARG A C 1
ATOM 667 O O . ARG A 1 86 ? -10.390 -10.517 0.200 1.00 97.69 86 ARG A O 1
ATOM 674 N N . THR A 1 87 ? -11.085 -9.599 2.117 1.00 98.31 87 THR A N 1
ATOM 675 C CA . THR A 1 87 ? -12.520 -9.644 1.786 1.00 98.31 87 THR A CA 1
ATOM 676 C C . THR A 1 87 ? -12.909 -8.566 0.771 1.00 98.31 87 THR A C 1
ATOM 678 O O . THR A 1 87 ? -13.763 -8.794 -0.079 1.00 98.31 87 THR A O 1
ATOM 681 N N . ALA A 1 88 ? -12.315 -7.374 0.871 1.00 98.25 88 ALA A N 1
ATOM 682 C CA . ALA A 1 88 ? -12.615 -6.258 -0.025 1.00 98.25 88 ALA A CA 1
ATOM 683 C C . ALA A 1 88 ? -11.928 -6.405 -1.397 1.00 98.25 88 ALA A C 1
ATOM 685 O O . ALA A 1 88 ? -12.512 -6.086 -2.438 1.00 98.25 88 ALA A O 1
ATOM 686 N N . TYR A 1 89 ? -10.693 -6.903 -1.404 1.00 98.06 89 TYR A N 1
ATOM 687 C CA . TYR A 1 89 ? -9.982 -7.323 -2.605 1.00 98.06 89 TYR A CA 1
ATOM 688 C C . TYR A 1 89 ? -10.625 -8.607 -3.177 1.00 98.06 89 TYR A C 1
ATOM 690 O O . TYR A 1 89 ? -11.011 -9.474 -2.401 1.00 98.06 89 TYR A O 1
ATOM 698 N N . PRO A 1 90 ? -10.754 -8.780 -4.506 1.00 97.62 90 PRO A N 1
ATOM 699 C CA . PRO A 1 90 ? -10.341 -7.862 -5.569 1.00 97.62 90 PRO A CA 1
ATOM 700 C C . PRO A 1 90 ? -11.379 -6.788 -5.925 1.00 97.62 90 PRO A C 1
ATOM 702 O O . PRO A 1 90 ? -11.028 -5.776 -6.525 1.00 97.62 90 PRO A O 1
ATOM 705 N N . SER A 1 91 ? -12.649 -6.974 -5.551 1.00 97.75 91 SER A N 1
ATOM 706 C CA . SER A 1 91 ? -13.776 -6.161 -6.049 1.00 97.75 91 SER A CA 1
ATOM 707 C C . SER A 1 91 ? -13.661 -4.651 -5.798 1.00 97.75 91 SER A C 1
ATOM 709 O O . SER A 1 91 ? -14.187 -3.860 -6.577 1.00 97.75 91 SER A O 1
ATOM 711 N N . ARG A 1 92 ? -12.957 -4.243 -4.735 1.00 98.06 92 ARG A N 1
ATOM 712 C CA . ARG A 1 92 ? -12.806 -2.841 -4.312 1.00 98.06 92 ARG A CA 1
ATOM 713 C C . ARG A 1 92 ? -11.361 -2.350 -4.378 1.00 98.06 92 ARG A C 1
ATOM 715 O O . ARG A 1 92 ? -10.983 -1.458 -3.624 1.00 98.06 92 ARG A O 1
ATOM 722 N N . TRP A 1 93 ? -10.528 -2.925 -5.249 1.00 98.25 93 TRP A N 1
ATOM 723 C CA . TRP A 1 93 ? -9.096 -2.603 -5.289 1.00 98.25 93 TRP A CA 1
ATOM 724 C C . TRP A 1 93 ? -8.816 -1.103 -5.472 1.00 98.25 93 TRP A C 1
ATOM 726 O O . TRP A 1 93 ? -7.949 -0.588 -4.779 1.00 98.25 93 TRP A O 1
ATOM 736 N N . ARG A 1 94 ? -9.593 -0.387 -6.303 1.00 98.38 94 ARG A N 1
ATOM 737 C CA . ARG A 1 94 ? -9.446 1.070 -6.510 1.00 98.38 94 ARG A CA 1
ATOM 738 C C . ARG A 1 94 ? -9.638 1.863 -5.223 1.00 98.38 94 ARG A C 1
ATOM 740 O O . ARG A 1 94 ? -8.831 2.721 -4.889 1.00 98.38 94 ARG A O 1
ATOM 747 N N . GLU A 1 95 ? -10.667 1.520 -4.450 1.00 98.44 95 GLU A N 1
ATOM 748 C CA . GLU A 1 95 ? -10.907 2.135 -3.142 1.00 98.44 95 GLU A CA 1
ATOM 749 C C . GLU A 1 95 ? -9.788 1.798 -2.150 1.00 98.44 95 GLU A C 1
ATOM 751 O O . GLU A 1 95 ? -9.387 2.643 -1.355 1.00 98.44 95 GLU A O 1
ATOM 756 N N . LEU A 1 96 ? -9.266 0.568 -2.199 1.00 98.56 96 LEU A N 1
ATOM 757 C CA . LEU A 1 96 ? -8.185 0.135 -1.318 1.00 98.56 96 LEU A CA 1
ATOM 758 C C . LEU A 1 96 ? -6.862 0.843 -1.641 1.00 98.56 96 LEU A C 1
ATOM 760 O O . LEU A 1 96 ? -6.133 1.191 -0.714 1.00 98.56 96 LEU A O 1
ATOM 764 N N . THR A 1 97 ? -6.544 1.066 -2.916 1.00 98.25 97 THR A N 1
ATOM 765 C CA . THR A 1 97 ? -5.286 1.688 -3.361 1.00 98.25 97 THR A CA 1
ATOM 766 C C . THR A 1 97 ? -5.355 3.209 -3.480 1.00 98.25 97 THR A C 1
ATOM 768 O O . THR A 1 97 ? -4.305 3.848 -3.453 1.00 98.25 97 THR A O 1
ATOM 771 N N . GLY A 1 98 ? -6.556 3.786 -3.584 1.00 97.00 98 GLY A N 1
ATOM 772 C CA . GLY A 1 98 ? -6.765 5.206 -3.884 1.00 97.00 98 GLY A CA 1
ATOM 773 C C . GLY A 1 98 ? -6.533 5.558 -5.358 1.00 97.00 98 GLY A C 1
ATOM 774 O O . GLY A 1 98 ? -6.169 6.696 -5.654 1.00 97.00 98 GLY A O 1
ATOM 775 N N . ALA A 1 99 ? -6.667 4.573 -6.253 1.00 91.38 99 A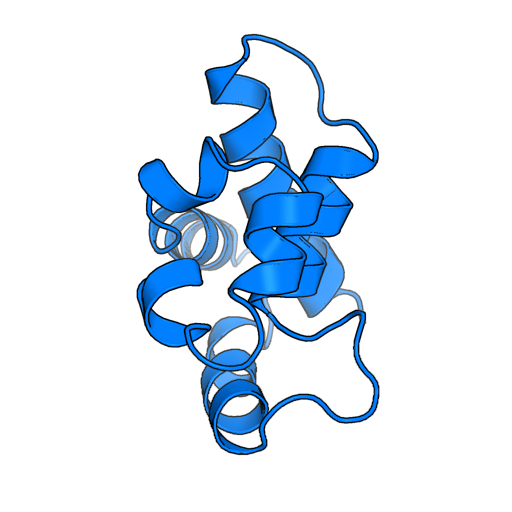LA A N 1
ATOM 776 C CA . ALA A 1 99 ? -6.497 4.721 -7.701 1.00 91.38 99 ALA A CA 1
ATOM 777 C C . ALA A 1 99 ? -7.758 5.240 -8.404 1.00 91.38 99 ALA A C 1
ATOM 779 O O . ALA A 1 99 ? -8.881 4.889 -7.967 1.00 91.38 99 ALA A O 1
#

pLDDT: mean 96.35, std 3.7, range [75.94, 98.62]

Foldseek 3Di:
DLLLVLLLVLLQQVLQVVVPHDGDPFSSLLSCQLLCVVPPCADPVSVVVVVVLSPPSNPPVCPVSSNVQNVLADVVLSPDGSVVSNVCPPVPSCNRRND

Secondary structure (DSSP, 8-state):
-HHHHHHHHHHHHHHHHHTTS---HHHHHHHHHHTTTT-TT--HHHHHHHHHHHTTTTSGGGHHHHHHHHHHS-HHHHTS-HHHHHHHTTTTHHHHHT-

Sequence (99 aa):
ADDAIRGCLGIALRRASLFSRAPVVHDLTIAFTIWGYLDADAPADLVEDRWPRFRGLAHAHHYTEARALADMVPEATLRMTPDAVRTAYPSRWRELTGA